Protein AF-A0A2T0FLB8-F1 (afdb_monomer)

Solvent-accessible surface area (backbone atoms only — not comparable to full-atom values): 8793 Å² total; per-residue (Å²): 137,82,84,73,80,81,81,70,71,82,78,85,77,62,75,55,59,56,54,47,52,44,50,52,39,53,54,49,51,54,51,51,51,52,52,46,51,50,52,61,72,70,52,78,85,43,73,70,51,50,52,52,49,55,49,52,52,52,50,51,56,51,51,54,51,50,40,54,60,47,51,63,72,43,75,88,64,85,75,62,66,70,47,51,54,29,50,76,71,72,42,69,47,67,53,56,58,50,53,51,51,53,49,50,52,52,50,52,53,50,52,51,50,50,52,52,52,51,52,53,50,49,53,53,51,50,51,53,48,38,74,75,33,76,91,48,41,68,64,51,51,54,54,55,54,60,69,72,78,114

Organism: NCBI:txid45607

InterPro domains:
  IPR019145 Mediator complex, subunit Med10 [PF09748] (26-141)

pLDDT: mean 85.67, std 15.68, range [33.78, 97.94]

Mean predicted aligned error: 10.55 Å

Foldseek 3Di:
DDPPDPPCPDDPDDVVVLVVVLVVLVVVLVVLVVVLVVLVVPQPPDPVSVVVNVVSVVVSVVSVVVSVVSVVVCPVPDDDVVLVVCVVVVHDSVVVVVVVVVVVVVVVVVVVVVVVVVLVVLVVVLVVCCVVPVPCNVVSVVVNVVVVVD

Sequence (150 aa):
MSAGLHTGLPTPTEGNSALENIRMDMENLTQSLIELGVVVHDYVGEEGTQVALEHKTKDLVSELRSAAQHADSLEDTAVPTAVIEYLEDGRNPDIYSREFIETLVMQNQFIRGKMLAMAQFKDIFVSHLADQFDWMKEDLQNAADMTAAS

Secondary structure (DSSP, 8-state):
--------PPP--SHHHHHHHHHHHHH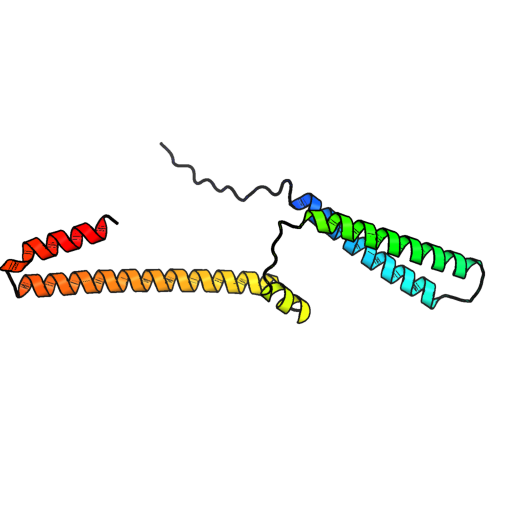HHHHHHHHHHHHHHT--S-HHHHHHHHHHHHHHHHHHHHHHHHHGGGTT----HHHHHHHHTT--THHHHHHHHHHHHHHHHHHHHHHHHHHHHHHHHHHHHHHH-GGGHHHHHHHHHHHH--

Radius of gyration: 31.45 Å; Cα contacts (8 Å, |Δi|>4): 47; chains: 1; bounding box: 64×32×90 Å

Nearest PDB structures (foldseek):
  8vaa-assembly1_Q  TM=8.628E-01  e=3.630E+00  Legionella pneumophila

Structure (mmCIF, N/CA/C/O backbone):
data_AF-A0A2T0FLB8-F1
#
_entry.id   AF-A0A2T0FLB8-F1
#
loop_
_atom_site.group_PDB
_atom_site.id
_atom_site.type_symbol
_atom_site.label_atom_id
_atom_site.label_alt_id
_atom_site.label_comp_id
_atom_site.label_asym_id
_atom_site.label_entity_id
_atom_site.label_seq_id
_atom_site.pdbx_PDB_ins_code
_atom_site.Cartn_x
_atom_site.Cartn_y
_atom_site.Cartn_z
_atom_site.occupancy
_atom_site.B_iso_or_equiv
_atom_site.auth_seq_id
_atom_site.auth_comp_id
_atom_site.auth_asym_id
_atom_site.auth_atom_id
_atom_site.pdbx_PDB_model_num
ATOM 1 N N . MET A 1 1 ? 39.053 18.884 -6.256 1.00 38.25 1 MET A N 1
ATOM 2 C CA . MET A 1 1 ? 37.600 19.113 -6.130 1.00 38.25 1 MET A CA 1
ATOM 3 C C . MET A 1 1 ? 36.942 17.752 -6.046 1.00 38.25 1 MET A C 1
ATOM 5 O O . MET A 1 1 ? 36.780 17.086 -7.057 1.00 38.25 1 MET A O 1
ATOM 9 N N . SER A 1 2 ? 36.728 17.286 -4.821 1.00 33.78 2 SER A N 1
ATOM 10 C CA . SER A 1 2 ? 36.249 15.940 -4.517 1.00 33.78 2 SER A CA 1
ATOM 11 C C . SER A 1 2 ? 34.725 15.981 -4.502 1.00 33.78 2 SER A C 1
ATOM 13 O O . SER A 1 2 ? 34.145 16.579 -3.598 1.00 33.78 2 SER A O 1
ATOM 15 N N . ALA A 1 3 ? 34.080 15.413 -5.520 1.00 38.25 3 ALA A N 1
ATOM 16 C CA . ALA A 1 3 ? 32.633 15.245 -5.539 1.00 38.25 3 ALA A CA 1
ATOM 17 C C . ALA A 1 3 ? 32.261 14.182 -4.494 1.00 38.25 3 ALA A C 1
ATOM 19 O O . ALA A 1 3 ? 32.375 12.982 -4.738 1.00 38.25 3 ALA A O 1
ATOM 20 N N . GLY A 1 4 ? 31.905 14.637 -3.293 1.00 35.53 4 GLY A N 1
ATOM 21 C CA . GLY A 1 4 ? 31.334 13.788 -2.258 1.00 35.53 4 GLY A CA 1
ATOM 22 C C . GLY A 1 4 ? 29.997 13.241 -2.744 1.00 35.53 4 GLY A C 1
ATOM 23 O O . GLY A 1 4 ? 29.085 14.007 -3.046 1.00 35.53 4 GLY A O 1
ATOM 24 N N . LEU A 1 5 ? 29.902 11.917 -2.839 1.00 39.66 5 LEU A N 1
ATOM 25 C CA . LEU A 1 5 ? 28.652 11.202 -3.047 1.00 39.66 5 LEU A CA 1
ATOM 26 C C . LEU A 1 5 ? 27.703 11.592 -1.905 1.00 39.66 5 LEU A C 1
ATOM 28 O O . LEU A 1 5 ? 27.934 11.230 -0.749 1.00 39.66 5 LEU A O 1
ATOM 32 N N . HIS A 1 6 ? 26.663 12.362 -2.221 1.00 43.94 6 HIS A N 1
ATOM 33 C CA . HIS A 1 6 ? 25.570 12.652 -1.303 1.00 43.94 6 HIS A CA 1
ATOM 34 C C . HIS A 1 6 ? 24.795 11.350 -1.073 1.00 43.94 6 HIS A C 1
ATOM 36 O O . HIS A 1 6 ? 23.821 11.046 -1.752 1.00 43.94 6 HIS A O 1
ATOM 42 N N . THR A 1 7 ? 25.274 10.549 -0.124 1.00 46.53 7 THR A N 1
ATOM 43 C CA . THR A 1 7 ? 24.537 9.441 0.491 1.00 46.53 7 THR A CA 1
ATOM 44 C C . THR A 1 7 ? 23.530 10.027 1.478 1.00 46.53 7 THR A C 1
ATOM 46 O O . THR A 1 7 ? 23.570 9.781 2.677 1.00 46.53 7 THR A O 1
ATOM 49 N N . GLY A 1 8 ? 22.637 10.873 0.970 1.00 40.34 8 GLY A N 1
ATOM 50 C CA . GLY A 1 8 ? 21.470 11.321 1.709 1.00 40.34 8 GLY A CA 1
ATOM 51 C C . GLY A 1 8 ? 20.422 10.221 1.659 1.00 40.34 8 GLY A C 1
ATOM 52 O O . GLY A 1 8 ? 19.509 10.286 0.843 1.00 40.34 8 GLY A O 1
ATOM 53 N N . LEU A 1 9 ? 20.552 9.196 2.506 1.00 47.59 9 LEU A N 1
ATOM 54 C CA . LEU A 1 9 ? 19.345 8.506 2.961 1.00 47.59 9 LEU A CA 1
ATOM 55 C C . LEU A 1 9 ? 18.455 9.592 3.588 1.00 47.59 9 LEU A C 1
ATOM 57 O O . LEU A 1 9 ? 18.960 10.335 4.437 1.00 47.59 9 LEU A O 1
ATOM 61 N N . PRO A 1 10 ? 17.193 9.753 3.154 1.00 48.69 10 PRO A N 1
ATOM 62 C CA . PRO A 1 10 ? 16.311 10.750 3.738 1.00 48.69 10 PRO A CA 1
ATOM 63 C C . PRO A 1 10 ? 16.212 10.485 5.241 1.00 48.69 10 PRO A C 1
ATOM 65 O O . PRO A 1 10 ? 15.885 9.379 5.672 1.00 48.69 10 PRO A O 1
ATOM 68 N N . THR A 1 11 ? 16.556 11.485 6.048 1.00 51.22 11 THR A N 1
ATOM 69 C CA . THR A 1 11 ? 16.376 11.419 7.497 1.00 51.22 11 THR A CA 1
ATOM 70 C C . THR A 1 11 ? 14.875 11.379 7.799 1.00 51.22 11 THR A C 1
ATOM 72 O O . THR A 1 11 ? 14.152 12.264 7.335 1.00 51.22 11 THR A O 1
ATOM 75 N N . PRO A 1 12 ? 14.376 10.385 8.556 1.00 50.34 12 PRO A N 1
ATOM 76 C CA . PRO A 1 12 ? 12.965 10.311 8.915 1.00 50.34 12 PRO A CA 1
ATOM 77 C C . PRO A 1 12 ? 12.703 11.350 10.003 1.00 50.34 12 PRO A C 1
ATOM 79 O O . PRO A 1 12 ? 13.150 11.158 11.133 1.00 50.34 12 PRO A O 1
ATOM 82 N N . THR A 1 13 ? 12.089 12.501 9.699 1.00 59.22 13 THR A N 1
ATOM 83 C CA . THR A 1 13 ? 11.954 13.531 10.756 1.00 59.22 13 THR A CA 1
ATOM 84 C C . THR A 1 13 ? 10.639 14.313 10.823 1.00 59.22 13 THR A C 1
ATOM 86 O O . THR A 1 13 ? 10.451 15.004 11.808 1.00 59.22 13 THR A O 1
ATOM 89 N N . GLU A 1 14 ? 9.643 14.109 9.954 1.00 51.00 14 GLU A N 1
ATOM 90 C CA . GLU A 1 14 ? 8.274 14.616 10.242 1.00 51.00 14 GLU A CA 1
ATOM 91 C C . GLU A 1 14 ? 7.170 13.621 9.870 1.00 51.00 14 GLU A C 1
ATOM 93 O O . GLU A 1 14 ? 6.320 13.330 10.703 1.00 51.00 14 GLU A O 1
ATOM 98 N N . GLY A 1 15 ? 7.244 12.966 8.704 1.00 55.44 15 GLY A N 1
ATOM 99 C CA . GLY A 1 15 ? 6.271 11.922 8.330 1.00 55.44 15 GLY A CA 1
ATOM 100 C C . GLY A 1 15 ? 6.233 10.712 9.278 1.00 55.44 15 GLY A C 1
ATOM 101 O O . GLY A 1 15 ? 5.264 9.962 9.296 1.00 55.44 15 GLY A O 1
ATOM 102 N N . ASN A 1 16 ? 7.265 10.536 10.108 1.00 68.00 16 ASN A N 1
ATOM 103 C CA . ASN A 1 16 ? 7.356 9.412 11.035 1.00 68.00 16 ASN A CA 1
ATOM 104 C C . ASN A 1 16 ? 6.473 9.591 12.285 1.00 68.00 16 ASN A C 1
ATOM 106 O O . ASN A 1 16 ? 6.079 8.596 12.876 1.00 68.00 16 ASN A O 1
ATOM 110 N N . SER A 1 17 ? 6.150 10.824 12.700 1.00 82.81 17 SER A N 1
ATOM 111 C CA . SER A 1 17 ? 5.345 11.047 13.915 1.00 82.81 17 SER A CA 1
ATOM 112 C C . SER A 1 17 ? 3.854 10.801 13.682 1.00 82.81 17 SER A C 1
ATOM 114 O O . SER A 1 17 ? 3.205 10.191 14.525 1.00 82.81 17 SER A O 1
ATOM 116 N N . ALA A 1 18 ? 3.319 11.208 12.527 1.00 87.19 18 ALA A N 1
ATOM 117 C CA . ALA A 1 18 ? 1.944 10.906 12.122 1.00 87.19 18 ALA A CA 1
ATOM 118 C C . ALA A 1 18 ? 1.715 9.391 11.986 1.00 87.19 18 ALA A C 1
ATOM 120 O O . ALA A 1 18 ? 0.749 8.853 12.528 1.00 87.19 18 ALA A O 1
ATOM 121 N N . LEU A 1 19 ? 2.653 8.694 11.331 1.00 88.81 19 LEU A N 1
ATOM 122 C CA . LEU A 1 19 ? 2.637 7.234 11.216 1.00 88.81 19 LEU A CA 1
ATOM 123 C C . LEU A 1 19 ? 2.724 6.546 12.584 1.00 88.81 19 LEU A C 1
ATOM 125 O O . LEU A 1 19 ? 2.006 5.577 12.821 1.00 88.81 19 LEU A O 1
ATOM 129 N N . GLU A 1 20 ? 3.560 7.053 13.493 1.00 89.25 20 GLU A N 1
ATOM 130 C CA . GLU A 1 20 ? 3.688 6.496 14.843 1.00 89.25 20 GLU A CA 1
ATOM 131 C C . GLU A 1 20 ? 2.422 6.709 15.685 1.00 89.25 20 GLU A C 1
ATOM 133 O O . GLU A 1 20 ? 1.996 5.792 16.383 1.00 89.25 20 GLU A O 1
ATOM 138 N N . ASN A 1 21 ? 1.769 7.870 15.579 1.00 90.81 21 ASN A N 1
ATOM 139 C CA . ASN A 1 21 ? 0.502 8.121 16.271 1.00 90.81 21 ASN A CA 1
ATOM 140 C C . ASN A 1 21 ? -0.580 7.130 15.825 1.00 90.81 21 ASN A C 1
ATOM 142 O O . ASN A 1 21 ? -1.230 6.512 16.663 1.00 90.81 21 ASN A O 1
ATOM 146 N N . ILE A 1 22 ? -0.724 6.918 14.514 1.00 92.00 22 ILE A N 1
ATOM 147 C CA . ILE A 1 22 ? -1.698 5.959 13.972 1.00 92.00 22 ILE A CA 1
ATOM 148 C C . ILE A 1 22 ? -1.343 4.529 14.360 1.00 92.00 22 ILE A C 1
ATOM 150 O O . ILE A 1 22 ? -2.230 3.743 14.685 1.00 92.00 22 ILE A O 1
ATOM 154 N N . ARG A 1 23 ? -0.056 4.174 14.355 1.00 91.62 23 ARG A N 1
ATOM 155 C CA . ARG A 1 23 ? 0.393 2.871 14.848 1.00 91.62 23 ARG A CA 1
ATOM 156 C C . ARG A 1 23 ? -0.050 2.658 16.293 1.00 91.62 23 ARG A C 1
ATOM 158 O O . ARG A 1 23 ? -0.656 1.632 16.591 1.00 91.62 23 ARG A O 1
ATOM 165 N N . MET A 1 24 ? 0.219 3.632 17.159 1.00 93.25 24 MET A N 1
ATOM 166 C CA . MET A 1 24 ? -0.146 3.571 18.569 1.00 93.25 24 MET A CA 1
ATOM 167 C C . MET A 1 24 ? -1.668 3.487 18.747 1.00 93.25 24 MET A C 1
ATOM 169 O O . MET A 1 24 ? -2.144 2.694 19.556 1.00 93.25 24 MET A O 1
ATOM 173 N N . ASP A 1 25 ? -2.443 4.225 17.949 1.00 94.69 25 ASP A N 1
ATOM 174 C CA . ASP A 1 25 ? -3.905 4.123 17.943 1.00 94.69 25 ASP A CA 1
ATOM 175 C C . ASP A 1 25 ? -4.387 2.720 17.547 1.00 94.69 25 ASP A C 1
ATOM 177 O O . ASP A 1 25 ? -5.273 2.176 18.200 1.00 94.69 25 ASP A O 1
ATOM 181 N N . MET A 1 26 ? -3.801 2.100 16.517 1.00 94.56 26 MET A N 1
ATOM 182 C CA . MET A 1 26 ? -4.163 0.742 16.084 1.00 94.56 26 MET A CA 1
ATOM 183 C C . MET A 1 26 ? -3.811 -0.318 17.135 1.00 94.56 26 MET A C 1
ATOM 185 O O . MET A 1 26 ? -4.587 -1.254 17.356 1.00 94.56 26 MET A O 1
ATOM 189 N N . GLU A 1 27 ? -2.667 -0.174 17.807 1.00 95.31 27 GLU A N 1
ATOM 190 C CA . GLU A 1 27 ? -2.261 -1.046 18.915 1.00 95.31 27 GLU A CA 1
ATOM 191 C C . GLU A 1 27 ? -3.229 -0.909 20.104 1.00 95.31 27 GLU A C 1
ATOM 193 O O . GLU A 1 27 ? -3.726 -1.918 20.616 1.00 95.31 27 GLU A O 1
ATOM 198 N N . ASN A 1 28 ? -3.585 0.326 20.474 1.00 94.69 28 ASN A N 1
ATOM 199 C CA . ASN A 1 28 ? -4.552 0.612 21.536 1.00 94.69 28 ASN A CA 1
ATOM 200 C C . ASN A 1 28 ? -5.951 0.083 21.199 1.00 94.69 28 ASN A C 1
ATOM 202 O O . ASN A 1 28 ? -6.563 -0.588 22.026 1.00 94.69 28 ASN A O 1
ATOM 206 N N . LEU A 1 29 ? -6.435 0.304 19.973 1.00 96.50 29 LEU A N 1
ATOM 207 C CA . LEU A 1 29 ? -7.726 -0.207 19.507 1.00 96.50 29 LEU A CA 1
ATOM 208 C C . LEU A 1 29 ? -7.776 -1.735 19.543 1.00 96.50 29 LEU A C 1
ATOM 210 O O . LEU A 1 29 ? -8.771 -2.314 19.979 1.00 96.50 29 LEU A O 1
ATOM 214 N N . THR A 1 30 ? -6.697 -2.399 19.122 1.00 96.12 30 THR A N 1
ATOM 215 C CA . THR A 1 30 ? -6.590 -3.863 19.187 1.00 96.12 30 THR A CA 1
ATOM 216 C C . THR A 1 30 ? -6.703 -4.346 20.632 1.00 96.12 30 THR A C 1
ATOM 218 O O . THR A 1 30 ? -7.491 -5.248 20.924 1.00 96.12 30 THR A O 1
ATOM 221 N N . GLN A 1 31 ? -5.971 -3.713 21.551 1.00 95.62 31 GLN A N 1
ATOM 222 C CA . GLN A 1 31 ? -6.030 -4.027 22.976 1.00 95.62 31 GLN A CA 1
ATOM 223 C C . GLN A 1 31 ? -7.431 -3.772 23.559 1.00 95.62 31 GLN A C 1
ATOM 225 O O . GLN A 1 31 ? -7.980 -4.629 24.254 1.00 95.62 31 GLN A O 1
ATOM 230 N N . SER A 1 32 ? -8.056 -2.643 23.222 1.00 95.19 32 SER A N 1
ATOM 231 C CA . SER A 1 32 ? -9.406 -2.297 23.666 1.00 95.19 32 SER A CA 1
ATOM 232 C C . SER A 1 32 ? -10.472 -3.265 23.156 1.00 95.19 32 SER A C 1
ATOM 234 O O . SER A 1 32 ? -11.391 -3.592 23.910 1.00 95.19 32 SER A O 1
ATOM 236 N N . LEU A 1 33 ? -10.341 -3.776 21.929 1.00 95.81 33 LEU A N 1
ATOM 237 C CA . LEU A 1 33 ? -11.222 -4.814 21.387 1.00 95.81 33 LEU A CA 1
ATOM 238 C C . LEU A 1 33 ? -11.059 -6.152 22.116 1.00 95.81 33 LEU A C 1
ATOM 240 O O . LEU A 1 33 ? -12.059 -6.808 22.409 1.00 95.81 33 LEU A O 1
ATOM 244 N N . ILE A 1 34 ? -9.824 -6.544 22.445 1.00 95.75 34 ILE A N 1
ATOM 245 C CA . ILE A 1 34 ? -9.553 -7.758 23.228 1.00 95.75 34 ILE A CA 1
ATOM 246 C C . ILE A 1 34 ? -10.183 -7.640 24.620 1.00 95.75 34 ILE A C 1
ATOM 248 O O . ILE A 1 34 ? -10.914 -8.532 25.048 1.00 95.75 34 ILE A O 1
ATOM 252 N N . GLU A 1 35 ? -9.950 -6.523 25.309 1.00 93.19 35 GLU A N 1
ATOM 253 C CA . GLU A 1 35 ? -10.512 -6.264 26.638 1.00 93.19 35 GLU A CA 1
ATOM 254 C C . GLU A 1 35 ? -12.042 -6.215 26.623 1.00 93.19 35 GLU A C 1
ATOM 256 O O . GLU A 1 35 ? -12.683 -6.803 27.494 1.00 93.19 35 GLU A O 1
ATOM 261 N N . LEU A 1 36 ? -12.643 -5.575 25.615 1.00 94.44 36 LEU A N 1
ATOM 262 C CA . LEU A 1 36 ? -14.093 -5.583 25.434 1.00 94.44 36 LEU A CA 1
ATOM 263 C C . LEU A 1 36 ? -14.621 -7.009 25.232 1.00 94.44 36 LEU A C 1
ATOM 265 O O . LEU A 1 36 ? -15.640 -7.368 25.818 1.00 94.44 36 LEU A O 1
ATOM 269 N N . GLY A 1 37 ? -13.917 -7.835 24.453 1.00 93.31 37 GLY A N 1
ATOM 270 C CA . GLY A 1 37 ? -14.250 -9.247 24.272 1.00 93.31 37 GLY A CA 1
ATOM 271 C C . GLY A 1 37 ? -14.282 -10.021 25.593 1.00 93.31 37 GLY A C 1
ATOM 272 O O . GLY A 1 37 ? -15.210 -10.797 25.818 1.00 93.31 37 GLY A O 1
ATOM 273 N N . VAL A 1 38 ? -13.328 -9.761 26.492 1.00 93.00 38 VAL A N 1
ATOM 274 C CA . VAL A 1 38 ? -13.300 -10.356 27.841 1.00 93.00 38 VAL A CA 1
ATOM 275 C C . VAL A 1 38 ? -14.481 -9.872 28.686 1.00 93.00 38 VAL A C 1
ATOM 277 O O . VAL A 1 38 ? -15.187 -10.690 29.267 1.00 93.00 38 VAL A O 1
ATOM 280 N N . VAL A 1 39 ? -14.755 -8.562 28.710 1.00 91.94 39 VAL A N 1
ATOM 281 C CA . VAL A 1 39 ? -15.882 -7.989 29.476 1.00 91.94 39 VAL A CA 1
ATOM 282 C C . VAL A 1 39 ? -17.228 -8.547 29.006 1.00 91.94 39 VAL A C 1
ATOM 284 O O . VAL A 1 39 ? -18.100 -8.823 29.825 1.00 91.94 39 VAL A O 1
ATOM 287 N N . VAL A 1 40 ? -17.401 -8.731 27.695 1.00 93.69 40 VAL A N 1
ATOM 288 C CA . VAL A 1 40 ? -18.612 -9.333 27.119 1.00 93.69 40 VAL A CA 1
ATOM 289 C C . VAL A 1 40 ? -18.713 -10.819 27.463 1.00 93.69 40 VAL A C 1
ATOM 291 O O . VAL A 1 40 ? -19.804 -11.292 27.772 1.00 93.69 40 VAL A O 1
ATOM 294 N N . HIS A 1 41 ? -17.601 -11.556 27.425 1.00 92.75 41 HIS A N 1
ATOM 295 C CA . HIS A 1 41 ? -17.570 -12.974 27.788 1.00 92.75 41 HIS A CA 1
ATOM 296 C C . HIS A 1 41 ? -17.946 -13.204 29.261 1.00 92.75 41 HIS A C 1
ATOM 298 O O . HIS A 1 41 ? -18.725 -14.108 29.560 1.00 92.75 41 HIS A O 1
ATOM 304 N N . ASP A 1 42 ? -17.444 -12.361 30.166 1.00 90.44 42 ASP A N 1
ATOM 305 C CA . ASP A 1 42 ? -17.667 -12.466 31.615 1.00 90.44 42 ASP A CA 1
ATOM 306 C C . ASP A 1 42 ? -18.917 -11.699 32.089 1.00 90.44 42 ASP A C 1
ATOM 308 O O . ASP A 1 42 ? -19.134 -11.502 33.288 1.00 90.44 42 ASP A O 1
ATOM 312 N N . TYR A 1 43 ? -19.758 -11.244 31.158 1.00 90.50 43 TYR A N 1
ATOM 313 C CA . TYR A 1 43 ? -20.952 -10.479 31.481 1.00 90.50 43 TYR A CA 1
ATOM 314 C C . TYR A 1 43 ? -21.994 -11.348 32.200 1.00 90.50 43 TYR A C 1
ATOM 316 O O . TYR A 1 43 ? -22.588 -12.259 31.623 1.00 90.50 43 TYR A O 1
ATOM 324 N N . VAL A 1 44 ? -22.260 -11.021 33.467 1.00 88.19 44 VAL A N 1
ATOM 325 C CA . VAL A 1 44 ? -23.200 -11.755 34.337 1.00 88.19 44 VAL A CA 1
ATOM 326 C C . VAL A 1 44 ? -24.516 -11.009 34.588 1.00 88.19 44 VAL A C 1
ATOM 328 O O . VAL A 1 44 ? -25.374 -11.504 35.314 1.00 88.19 44 VAL A O 1
ATOM 331 N N . GLY A 1 45 ? -24.714 -9.833 33.982 1.00 83.81 45 GLY A N 1
ATOM 332 C CA . GLY A 1 45 ? -25.943 -9.044 34.142 1.00 83.81 45 GLY A CA 1
ATOM 333 C C . GLY A 1 45 ? -26.035 -8.254 35.452 1.00 83.81 45 GLY A C 1
ATOM 334 O O . GLY A 1 45 ? -27.094 -7.717 35.768 1.00 83.81 45 GLY A O 1
ATOM 335 N N . GLU A 1 46 ? -24.944 -8.168 36.215 1.00 89.75 46 GLU A N 1
ATOM 336 C CA . GLU A 1 46 ? -24.856 -7.325 37.409 1.00 89.75 46 GLU A CA 1
ATOM 337 C C . GLU A 1 46 ? -24.533 -5.871 37.037 1.00 89.75 46 GLU A C 1
ATOM 339 O O . GLU A 1 46 ? -23.824 -5.611 36.059 1.00 89.75 46 GLU A O 1
ATOM 344 N N . GLU A 1 47 ? -24.992 -4.921 37.858 1.00 85.56 47 GLU A N 1
ATOM 345 C CA . GLU A 1 47 ? -24.836 -3.475 37.629 1.00 85.56 47 GLU A CA 1
ATOM 346 C C . GLU A 1 47 ? -23.365 -3.077 37.397 1.00 85.56 47 GLU A C 1
ATOM 348 O O . GLU A 1 47 ? -23.064 -2.300 36.494 1.00 85.56 47 GLU A O 1
ATOM 353 N N . GLY A 1 48 ? -22.425 -3.699 38.119 1.00 84.50 48 GLY A N 1
ATOM 354 C CA . GLY A 1 48 ? -20.988 -3.487 37.913 1.00 84.50 48 GLY A CA 1
ATOM 355 C C . GLY A 1 48 ? -20.495 -3.914 36.523 1.00 84.50 48 GLY A C 1
ATOM 356 O O . GLY A 1 48 ?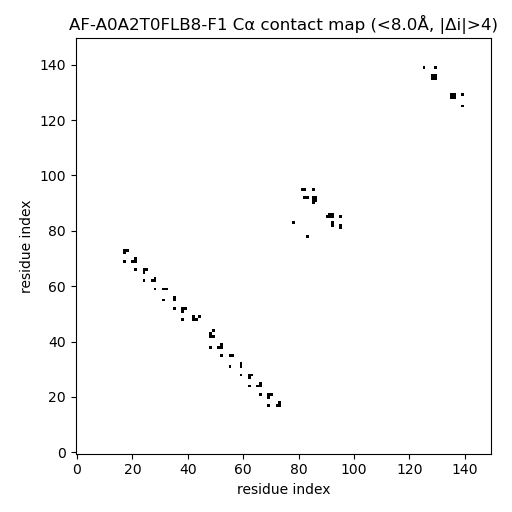 -19.770 -3.165 35.869 1.00 84.50 48 GLY A O 1
ATOM 357 N N . THR A 1 49 ? -20.924 -5.084 36.036 1.00 87.69 49 THR A N 1
ATOM 358 C CA . THR A 1 49 ? -20.549 -5.579 34.695 1.00 87.69 49 THR A CA 1
ATOM 359 C C . THR A 1 49 ? -21.200 -4.782 33.569 1.00 87.69 49 THR A C 1
ATOM 361 O O . THR A 1 49 ? -20.587 -4.582 32.522 1.00 87.69 49 THR A O 1
ATOM 364 N N . GLN A 1 50 ? -22.408 -4.260 33.795 1.00 89.00 50 GLN A N 1
ATOM 365 C CA . GLN A 1 50 ? -23.074 -3.374 32.847 1.00 89.00 50 GLN A CA 1
ATOM 366 C C . GLN A 1 50 ? -22.347 -2.032 32.720 1.00 89.00 50 GLN A C 1
ATOM 368 O O . GLN A 1 50 ? -22.060 -1.597 31.606 1.00 89.00 50 GLN A O 1
ATOM 373 N N . VAL A 1 51 ? -21.996 -1.397 33.841 1.00 92.00 51 VAL A N 1
ATOM 374 C CA . VAL A 1 51 ? -21.268 -0.118 33.828 1.00 92.00 51 VAL A CA 1
ATOM 375 C C . VAL A 1 51 ? -19.896 -0.273 33.166 1.00 92.00 51 VAL A C 1
ATOM 377 O O . VAL A 1 51 ? -19.509 0.579 32.365 1.00 92.00 51 VAL A O 1
ATOM 380 N N . ALA A 1 52 ? -19.181 -1.369 33.440 1.00 89.44 52 ALA A N 1
ATOM 381 C CA . ALA A 1 52 ? -17.898 -1.661 32.799 1.00 89.44 52 ALA A CA 1
ATOM 382 C C . ALA A 1 52 ? -18.029 -1.795 31.271 1.00 89.44 52 ALA A C 1
ATOM 384 O O . ALA A 1 52 ? -17.241 -1.205 30.530 1.00 89.44 52 ALA A O 1
ATOM 385 N N . LEU A 1 53 ? -19.053 -2.511 30.794 1.00 91.88 53 LEU A N 1
ATOM 386 C CA . LEU A 1 53 ? -19.333 -2.667 29.366 1.00 91.88 53 LEU A CA 1
ATOM 387 C C . LEU A 1 53 ? -19.676 -1.328 28.694 1.00 91.88 53 LEU A C 1
ATOM 389 O O . LEU A 1 53 ? -19.160 -1.017 27.617 1.00 91.88 53 LEU A O 1
ATOM 393 N N . GLU A 1 54 ? -20.526 -0.519 29.330 1.00 92.81 54 GLU A N 1
ATOM 394 C CA . GLU A 1 54 ? -20.899 0.805 28.826 1.00 92.81 54 GLU A CA 1
ATOM 395 C C . GLU A 1 54 ? -19.695 1.746 28.742 1.00 92.81 54 GLU A C 1
ATOM 397 O O . GLU A 1 54 ? -19.546 2.465 27.752 1.00 92.81 54 GLU A O 1
ATOM 402 N N . HIS A 1 55 ? -18.835 1.740 29.764 1.00 92.75 55 HIS A N 1
ATOM 403 C CA . HIS A 1 55 ? -17.612 2.538 29.780 1.00 92.75 55 HIS A CA 1
ATOM 404 C C . HIS A 1 55 ? -16.669 2.100 28.659 1.00 92.75 55 HIS A C 1
ATOM 406 O O . HIS A 1 55 ? -16.302 2.918 27.820 1.00 92.75 55 HIS A O 1
ATOM 412 N N . LYS A 1 56 ? -16.375 0.797 28.561 1.00 92.94 56 LYS A N 1
ATOM 413 C CA . LYS A 1 56 ? -15.452 0.269 27.550 1.00 92.94 56 LYS A CA 1
ATOM 414 C C . LYS A 1 56 ? -15.940 0.517 26.121 1.00 92.94 56 LYS A C 1
ATOM 416 O O . LYS A 1 56 ? -15.147 0.816 25.234 1.00 92.94 56 LYS A O 1
ATOM 421 N N . THR A 1 57 ? -17.252 0.453 25.902 1.00 94.38 57 THR A N 1
ATOM 422 C CA . THR A 1 57 ? -17.855 0.789 24.604 1.00 94.38 57 THR A CA 1
ATOM 423 C C . THR A 1 57 ? -17.674 2.272 24.269 1.00 94.38 57 THR A C 1
ATOM 425 O O . THR A 1 57 ? -17.351 2.608 23.131 1.00 94.38 57 THR A O 1
ATOM 428 N N . LYS A 1 58 ? -17.863 3.175 25.241 1.00 95.19 58 LYS A N 1
ATOM 429 C CA . LYS A 1 58 ? -17.646 4.619 25.043 1.00 95.19 58 LYS A CA 1
ATOM 430 C C . LYS A 1 58 ? -16.178 4.936 24.768 1.00 95.19 58 LYS A C 1
ATOM 432 O O . LYS A 1 58 ? -15.912 5.728 23.864 1.00 95.19 58 LYS A O 1
ATOM 437 N N . ASP A 1 59 ? -15.262 4.297 25.492 1.00 94.31 59 ASP A N 1
ATOM 438 C CA . ASP A 1 59 ? -13.821 4.444 25.280 1.00 94.31 59 ASP A CA 1
ATOM 439 C C . ASP A 1 59 ? -13.446 4.028 23.859 1.00 94.31 59 ASP A C 1
ATOM 441 O O . ASP A 1 59 ? -12.873 4.827 23.125 1.00 94.31 59 ASP A O 1
ATOM 445 N N . LEU A 1 60 ? -13.892 2.847 23.413 1.00 95.56 60 LEU A N 1
ATOM 446 C CA . LEU A 1 60 ? -13.630 2.354 22.060 1.00 95.56 60 LEU A CA 1
ATOM 447 C C . LEU A 1 60 ? -14.158 3.310 20.978 1.00 95.56 60 LEU A C 1
ATOM 449 O O . LEU A 1 60 ? -13.491 3.564 19.978 1.00 95.56 60 LEU A O 1
ATOM 453 N N . VAL A 1 61 ? -15.354 3.878 21.166 1.00 96.31 61 VAL A N 1
ATOM 454 C CA . VAL A 1 61 ? -15.906 4.876 20.232 1.00 96.31 61 VAL A CA 1
ATOM 455 C C . VAL A 1 61 ? -15.056 6.150 20.210 1.00 96.31 61 VAL A C 1
ATOM 457 O O . VAL A 1 61 ? -14.894 6.757 19.149 1.00 96.31 61 VAL A O 1
ATOM 460 N N . SER A 1 62 ? -14.524 6.572 21.358 1.00 95.75 62 SER A N 1
ATOM 461 C CA . SER A 1 62 ? -13.629 7.728 21.449 1.00 95.75 62 SER A CA 1
ATOM 462 C C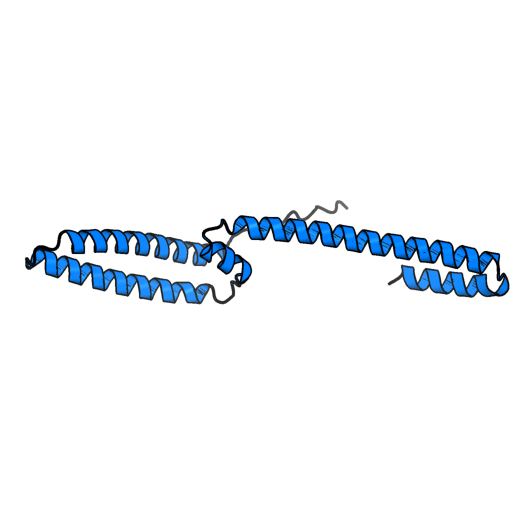 . SER A 1 62 ? -12.281 7.453 20.779 1.00 95.75 62 SER A C 1
ATOM 464 O O . SER A 1 62 ? -11.804 8.291 20.015 1.00 95.75 62 SER A O 1
ATOM 466 N N . GLU A 1 63 ? -11.700 6.275 21.007 1.00 95.31 63 GLU A N 1
ATOM 467 C CA . GLU A 1 63 ? -10.454 5.821 20.379 1.00 95.31 63 GLU A CA 1
ATOM 468 C C . GLU A 1 63 ? -10.595 5.751 18.854 1.00 95.31 63 GLU A C 1
ATOM 470 O O . GLU A 1 63 ? -9.770 6.312 18.138 1.00 95.31 63 GLU A O 1
ATOM 475 N N . LEU A 1 64 ? -11.688 5.171 18.337 1.00 95.75 64 LEU A N 1
ATOM 476 C CA . LEU A 1 64 ? -11.957 5.111 16.893 1.00 95.75 64 LEU A CA 1
ATOM 477 C C . LEU A 1 64 ? -12.070 6.505 16.264 1.00 95.75 64 LEU A C 1
ATOM 479 O O . LEU A 1 64 ? -11.589 6.730 15.154 1.00 95.75 64 LEU A O 1
ATOM 483 N N . ARG A 1 65 ? -12.698 7.457 16.966 1.00 95.12 65 ARG A N 1
ATOM 484 C CA . ARG A 1 65 ? -12.783 8.853 16.506 1.00 95.12 65 ARG A CA 1
ATOM 485 C C . ARG A 1 65 ? -11.414 9.526 16.480 1.00 95.12 65 ARG A C 1
ATOM 487 O O . ARG A 1 65 ? -11.133 10.238 15.522 1.00 95.12 65 ARG A O 1
ATOM 494 N N . SER A 1 66 ? -10.591 9.304 17.503 1.00 92.94 66 SER A N 1
ATOM 495 C CA . SER A 1 66 ? -9.223 9.831 17.562 1.00 92.94 66 SER A CA 1
ATOM 496 C C . SER A 1 66 ? -8.367 9.264 16.428 1.00 92.94 66 SER A C 1
ATOM 498 O O . SER A 1 66 ? -7.743 10.025 15.695 1.00 92.94 66 SER A O 1
ATOM 500 N N . ALA A 1 67 ? -8.425 7.948 16.209 1.00 93.62 67 ALA A N 1
ATOM 501 C CA . ALA A 1 67 ? -7.702 7.277 15.133 1.00 93.62 67 ALA A CA 1
ATOM 502 C C . ALA A 1 67 ? -8.103 7.805 13.747 1.00 93.62 67 ALA A C 1
ATOM 504 O O . ALA A 1 67 ? -7.244 8.047 12.903 1.00 93.62 67 ALA A O 1
ATOM 505 N N . ALA A 1 68 ? -9.401 8.041 13.521 1.00 92.31 68 ALA A N 1
ATOM 506 C CA . ALA A 1 68 ? -9.887 8.639 12.280 1.00 92.31 68 ALA A CA 1
ATOM 507 C C . ALA A 1 68 ? -9.344 10.065 12.068 1.00 92.31 68 ALA A C 1
ATOM 509 O O . ALA A 1 68 ? -8.929 10.394 10.966 1.00 92.31 68 ALA A O 1
ATOM 510 N N . GLN A 1 69 ? -9.282 10.888 13.121 1.00 91.75 69 GLN A N 1
ATOM 511 C CA . GLN A 1 69 ? -8.704 12.238 13.040 1.00 91.75 69 GLN A CA 1
ATOM 512 C C . GLN A 1 69 ? -7.199 12.214 12.765 1.00 91.75 69 GLN A C 1
ATOM 514 O O . GLN A 1 69 ? -6.692 13.051 12.024 1.00 91.75 69 GLN A O 1
ATOM 519 N N . HIS A 1 70 ? -6.466 11.267 13.355 1.00 89.94 70 HIS A N 1
ATOM 520 C CA . HIS A 1 70 ? -5.049 11.107 13.052 1.00 89.94 70 HIS A CA 1
ATOM 521 C C . HIS A 1 70 ? -4.833 10.586 11.627 1.00 89.94 70 HIS A C 1
ATOM 523 O O . HIS A 1 70 ? -3.882 11.022 10.984 1.00 89.94 70 HIS A O 1
ATOM 529 N N . ALA A 1 71 ? -5.721 9.740 11.092 1.00 88.19 71 ALA A N 1
ATOM 530 C CA . ALA A 1 71 ? -5.643 9.253 9.712 1.00 88.19 71 ALA A CA 1
ATOM 531 C C . ALA A 1 71 ? -5.682 10.383 8.667 1.00 88.19 71 ALA A C 1
ATOM 533 O O . ALA A 1 71 ? -4.961 10.297 7.673 1.00 88.19 71 ALA A O 1
ATOM 534 N N . ASP A 1 72 ? -6.418 11.470 8.925 1.00 88.62 72 ASP A N 1
ATOM 535 C CA . ASP A 1 72 ? -6.449 12.657 8.052 1.00 88.62 72 ASP A CA 1
ATOM 536 C C . ASP A 1 72 ? -5.054 13.306 7.895 1.00 88.62 72 ASP A C 1
ATOM 538 O O . ASP A 1 72 ? -4.762 13.953 6.893 1.00 88.62 72 ASP A O 1
ATOM 542 N N . SER A 1 73 ? -4.134 13.099 8.846 1.00 86.69 73 SER A N 1
ATOM 543 C CA . SER A 1 73 ? -2.752 13.594 8.729 1.00 86.69 73 SER A CA 1
ATOM 544 C C . SER A 1 73 ? -1.887 12.824 7.718 1.00 86.69 73 SER A C 1
ATOM 546 O O . SER A 1 73 ? -0.770 13.250 7.425 1.00 86.69 73 SER A O 1
ATOM 548 N N . LEU A 1 74 ? -2.390 11.710 7.169 1.00 85.19 74 LEU A N 1
ATOM 549 C CA . LEU A 1 74 ? -1.715 10.896 6.154 1.00 85.19 74 LEU A CA 1
ATOM 550 C C . LEU A 1 74 ? -2.272 11.085 4.735 1.00 85.19 74 LEU A C 1
ATOM 552 O O . LEU A 1 74 ? -1.948 10.274 3.869 1.00 85.19 74 LEU A O 1
ATOM 556 N N . GLU A 1 75 ? -3.065 12.126 4.458 1.00 83.19 75 GLU A N 1
ATOM 557 C CA . GLU A 1 75 ? -3.651 12.359 3.121 1.00 83.19 75 GLU A CA 1
ATOM 558 C C . GLU A 1 75 ? -2.618 12.323 1.974 1.00 83.19 75 GLU A C 1
ATOM 560 O O . GLU A 1 75 ? -2.908 11.804 0.895 1.00 83.19 75 GLU A O 1
ATOM 565 N N . ASP A 1 76 ? -1.389 12.788 2.217 1.00 83.06 76 ASP A N 1
ATOM 566 C CA . ASP A 1 76 ? -0.303 12.791 1.225 1.00 83.06 76 ASP A CA 1
ATOM 567 C C . ASP A 1 76 ? 0.427 11.435 1.085 1.00 83.06 76 ASP A C 1
ATOM 569 O O . ASP A 1 76 ? 1.313 11.274 0.240 1.00 83.06 76 ASP A O 1
ATOM 573 N N . THR A 1 77 ? 0.080 10.433 1.899 1.00 85.94 77 THR A N 1
ATOM 574 C CA . THR A 1 77 ? 0.713 9.106 1.882 1.00 85.94 77 THR A CA 1
ATOM 575 C C . THR A 1 77 ? -0.065 8.150 0.982 1.00 85.94 77 THR A C 1
ATOM 577 O O . THR A 1 77 ? -1.031 7.510 1.392 1.00 85.94 77 THR A O 1
ATOM 580 N N . ALA A 1 78 ? 0.386 8.003 -0.263 1.00 87.38 78 ALA A N 1
ATOM 581 C CA . ALA A 1 78 ? -0.201 7.050 -1.200 1.00 87.38 78 ALA A CA 1
ATOM 582 C C . ALA A 1 78 ? 0.321 5.621 -0.972 1.00 87.38 78 ALA A C 1
ATOM 584 O O . ALA A 1 78 ? 1.530 5.377 -0.968 1.00 87.38 78 ALA A O 1
ATOM 585 N N . VAL A 1 79 ? -0.598 4.658 -0.875 1.00 89.19 79 VAL A N 1
ATOM 586 C CA . VAL A 1 79 ? -0.285 3.222 -0.836 1.00 89.19 79 VAL A CA 1
ATOM 587 C C . VAL A 1 79 ? -0.710 2.579 -2.161 1.00 89.19 79 VAL A C 1
ATOM 589 O O . VAL A 1 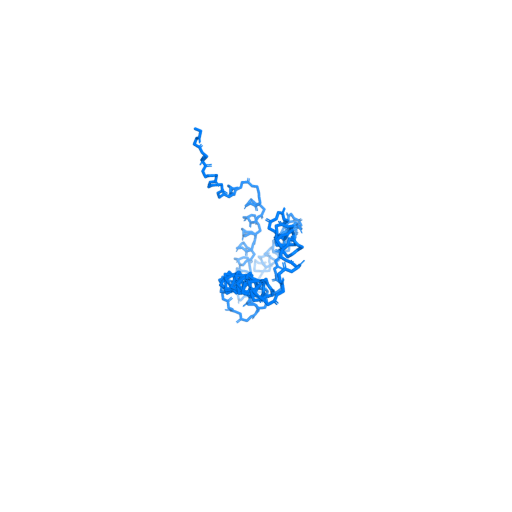79 ? -1.859 2.747 -2.574 1.00 89.19 79 VAL A O 1
ATOM 592 N N . PRO A 1 80 ? 0.176 1.842 -2.859 1.00 92.31 80 PRO A N 1
ATOM 593 C CA . PRO A 1 80 ? -0.201 1.136 -4.080 1.00 92.31 80 PRO A CA 1
ATOM 594 C C . PRO A 1 80 ? -1.303 0.099 -3.823 1.00 92.31 80 PRO A C 1
ATOM 596 O O . PRO A 1 80 ? -1.201 -0.685 -2.883 1.00 92.31 80 PRO A O 1
ATOM 599 N N . THR A 1 81 ? -2.307 0.013 -4.701 1.00 92.75 81 THR A N 1
ATOM 600 C CA . THR A 1 81 ? -3.408 -0.966 -4.574 1.00 92.75 81 THR A CA 1
ATOM 601 C C . THR A 1 81 ? -2.910 -2.410 -4.498 1.00 92.75 81 THR A C 1
ATOM 603 O O . THR A 1 81 ? -3.421 -3.190 -3.708 1.00 92.75 81 THR A O 1
ATOM 606 N N . ALA A 1 82 ? -1.842 -2.747 -5.224 1.00 90.75 82 ALA A N 1
ATOM 607 C CA . ALA A 1 82 ? -1.232 -4.076 -5.164 1.00 90.75 82 ALA A CA 1
ATOM 608 C C . ALA A 1 82 ? -0.708 -4.445 -3.760 1.00 90.75 82 ALA A C 1
ATOM 610 O O . ALA A 1 82 ? -0.702 -5.613 -3.390 1.00 90.75 82 ALA A O 1
ATOM 611 N N . VAL A 1 83 ? -0.302 -3.464 -2.944 1.00 94.94 83 VAL A N 1
ATOM 612 C CA . VAL A 1 83 ? 0.083 -3.710 -1.543 1.00 94.94 83 VAL A CA 1
ATOM 613 C C . VAL A 1 83 ? -1.144 -4.069 -0.698 1.00 94.94 83 VAL A C 1
ATOM 615 O O . VAL A 1 83 ? -1.043 -4.919 0.185 1.00 94.94 83 VAL A O 1
ATOM 618 N N . ILE A 1 84 ? -2.303 -3.468 -0.992 1.00 94.06 84 ILE A N 1
ATOM 619 C CA . ILE A 1 84 ? -3.580 -3.784 -0.334 1.00 94.06 84 ILE A CA 1
ATOM 620 C C . ILE A 1 84 ? -3.997 -5.220 -0.668 1.00 94.06 84 ILE A C 1
ATOM 622 O O . ILE A 1 84 ? -4.326 -5.973 0.241 1.00 94.06 84 ILE A O 1
ATOM 626 N N . GLU A 1 85 ? -3.883 -5.638 -1.931 1.00 94.12 85 GLU A N 1
ATOM 627 C CA . GLU A 1 85 ? -4.166 -7.021 -2.352 1.00 94.12 85 GLU A CA 1
ATOM 628 C C . GLU A 1 85 ? -3.286 -8.040 -1.602 1.00 94.12 85 GLU A C 1
ATOM 630 O O . GLU A 1 85 ? -3.772 -9.072 -1.143 1.00 94.12 85 GLU A O 1
ATOM 635 N N . TYR A 1 86 ? -1.996 -7.736 -1.395 1.00 94.12 86 TYR A N 1
ATOM 636 C CA . TYR A 1 86 ? -1.108 -8.602 -0.606 1.00 94.12 86 TYR A CA 1
ATOM 637 C C . TYR A 1 86 ? -1.571 -8.710 0.849 1.00 94.12 86 TYR A C 1
ATOM 639 O O . TYR A 1 86 ? -1.520 -9.801 1.418 1.00 94.12 86 TYR A O 1
ATOM 647 N N . LEU A 1 87 ? -2.027 -7.605 1.446 1.00 94.06 87 LEU A N 1
ATOM 648 C CA . LEU A 1 87 ? -2.547 -7.593 2.811 1.00 94.06 87 LEU A CA 1
ATOM 649 C C . LEU A 1 87 ? -3.849 -8.401 2.934 1.00 94.06 87 LEU A C 1
ATOM 651 O O . LEU A 1 87 ? -3.980 -9.181 3.876 1.00 94.06 87 LEU A O 1
ATOM 655 N N . GLU A 1 88 ? -4.780 -8.252 1.987 1.00 94.19 88 GLU A N 1
ATOM 656 C CA . GLU A 1 88 ? -6.045 -9.004 1.950 1.00 94.19 88 GLU A CA 1
ATOM 657 C C . GLU A 1 88 ? -5.813 -10.518 1.840 1.00 94.19 88 GLU A C 1
ATOM 659 O O . GLU A 1 88 ? -6.483 -11.304 2.511 1.00 94.19 88 GLU A O 1
ATOM 664 N N . ASP A 1 89 ? -4.795 -10.923 1.078 1.00 95.50 89 ASP A N 1
ATOM 665 C CA . ASP A 1 89 ? -4.364 -12.317 0.947 1.00 95.50 89 ASP A CA 1
ATOM 666 C C . ASP A 1 89 ? -3.558 -12.836 2.160 1.00 95.50 89 ASP A C 1
ATOM 668 O O . ASP A 1 89 ? -3.128 -13.995 2.177 1.00 95.50 89 ASP A O 1
ATOM 672 N N . GLY A 1 90 ? -3.295 -11.994 3.167 1.00 93.94 90 GLY A 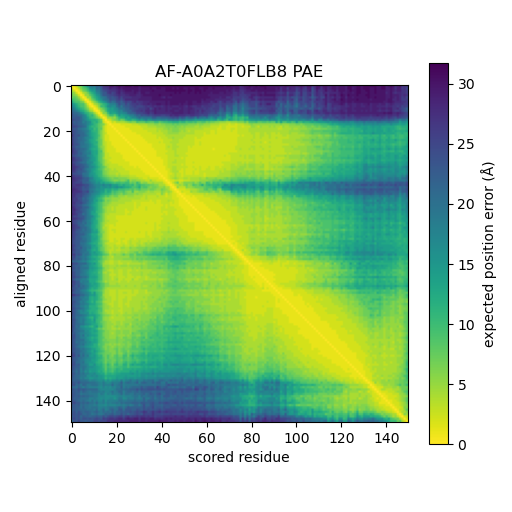N 1
ATOM 673 C CA . GLY A 1 90 ? -2.466 -12.331 4.329 1.00 93.94 90 GLY A CA 1
ATOM 674 C C . GLY A 1 90 ? -0.980 -12.524 3.998 1.00 93.94 90 GLY A C 1
ATOM 675 O O . GLY A 1 90 ? -0.251 -13.186 4.743 1.00 93.94 90 GLY A O 1
ATOM 676 N N . ARG A 1 91 ? -0.511 -11.983 2.868 1.00 95.31 91 ARG A N 1
ATOM 677 C CA . ARG A 1 91 ? 0.895 -12.020 2.445 1.00 95.31 91 ARG A CA 1
ATOM 678 C C . ARG A 1 91 ? 1.668 -10.851 3.042 1.00 95.31 91 ARG A C 1
ATOM 680 O O . ARG A 1 91 ? 1.127 -9.784 3.303 1.00 95.31 91 ARG A O 1
ATOM 687 N N . ASN A 1 92 ? 2.979 -11.032 3.205 1.00 94.12 92 ASN A N 1
ATOM 688 C CA . ASN A 1 92 ? 3.845 -9.935 3.627 1.00 94.12 92 ASN A CA 1
ATOM 689 C C . ASN A 1 92 ? 3.959 -8.883 2.493 1.00 94.12 92 ASN A C 1
ATOM 691 O O . ASN A 1 92 ? 4.482 -9.230 1.426 1.00 94.12 92 ASN A O 1
ATOM 695 N N . PRO A 1 93 ? 3.541 -7.617 2.706 1.00 94.56 93 PRO A N 1
ATOM 696 C CA . PRO A 1 93 ? 3.631 -6.552 1.703 1.00 94.56 93 PRO A CA 1
ATOM 697 C C . PRO A 1 93 ? 5.070 -6.226 1.262 1.00 94.56 93 PRO A C 1
ATOM 699 O O . PRO A 1 93 ? 5.275 -5.745 0.148 1.00 94.56 93 PRO A O 1
ATOM 702 N N . ASP A 1 94 ? 6.090 -6.560 2.061 1.00 94.88 94 ASP A N 1
ATOM 703 C CA . ASP A 1 94 ? 7.503 -6.399 1.681 1.00 94.88 94 ASP A CA 1
ATOM 704 C C . ASP A 1 94 ? 7.886 -7.233 0.450 1.00 94.88 94 ASP A C 1
ATOM 706 O O . ASP A 1 94 ? 8.860 -6.925 -0.243 1.00 94.88 94 ASP A O 1
ATOM 710 N N . ILE A 1 95 ? 7.138 -8.307 0.174 1.00 94.88 95 ILE A N 1
ATOM 711 C CA . ILE A 1 95 ? 7.343 -9.135 -1.016 1.00 94.88 95 ILE A CA 1
ATOM 712 C C . ILE A 1 95 ? 7.034 -8.322 -2.276 1.00 94.88 95 ILE A C 1
ATOM 714 O O . ILE A 1 95 ? 7.860 -8.320 -3.184 1.00 94.88 95 ILE A O 1
ATOM 718 N N . TYR A 1 96 ? 5.929 -7.569 -2.299 1.00 94.69 96 TYR A N 1
ATOM 719 C CA . TYR A 1 96 ? 5.598 -6.689 -3.423 1.00 94.69 96 TYR A CA 1
ATOM 720 C C . TYR A 1 96 ? 6.711 -5.664 -3.667 1.00 94.69 96 TYR A C 1
ATOM 722 O O . TYR A 1 96 ? 7.183 -5.506 -4.792 1.00 94.69 96 TYR A O 1
ATOM 730 N N . SER A 1 97 ? 7.186 -5.007 -2.605 1.00 94.12 97 SER A N 1
ATOM 731 C CA . SER A 1 97 ? 8.279 -4.031 -2.700 1.00 94.12 97 SER A CA 1
ATOM 732 C C . SER A 1 97 ? 9.546 -4.649 -3.296 1.00 94.12 97 SER A C 1
ATOM 734 O O . SER A 1 97 ? 10.196 -4.041 -4.150 1.00 94.12 97 SER A O 1
ATOM 736 N N . ARG A 1 98 ? 9.886 -5.878 -2.889 1.00 95.69 98 ARG A N 1
ATOM 737 C CA . ARG A 1 98 ? 11.024 -6.625 -3.436 1.00 95.69 98 ARG A CA 1
ATOM 738 C C . ARG A 1 98 ? 10.836 -6.941 -4.920 1.00 95.69 98 ARG A C 1
ATOM 740 O O . ARG A 1 98 ? 11.709 -6.610 -5.716 1.00 95.69 98 ARG A O 1
ATOM 747 N N . GLU A 1 99 ? 9.703 -7.532 -5.290 1.00 94.38 99 GLU A N 1
ATOM 748 C CA . GLU A 1 99 ? 9.383 -7.913 -6.673 1.00 94.38 99 GLU A CA 1
ATOM 749 C C . GLU A 1 99 ? 9.333 -6.693 -7.602 1.00 94.38 99 GLU A C 1
ATOM 751 O O . GLU A 1 99 ? 9.792 -6.748 -8.747 1.00 94.38 99 GLU A O 1
ATOM 756 N N . PHE A 1 100 ? 8.839 -5.559 -7.100 1.00 94.62 100 PHE A N 1
ATOM 757 C CA . PHE A 1 100 ? 8.832 -4.293 -7.820 1.00 94.62 100 PHE A CA 1
ATOM 758 C C . PHE A 1 100 ? 10.255 -3.809 -8.119 1.00 94.62 100 PHE A C 1
ATOM 760 O O . PHE A 1 100 ? 10.575 -3.502 -9.269 1.00 94.62 100 PHE A O 1
ATOM 767 N N . ILE A 1 101 ? 11.139 -3.800 -7.116 1.00 96.75 101 ILE A N 1
ATOM 768 C CA . ILE A 1 101 ? 12.547 -3.417 -7.296 1.00 96.75 101 ILE A CA 1
ATOM 769 C C . ILE A 1 101 ? 13.250 -4.369 -8.271 1.00 96.75 101 ILE A C 1
ATOM 771 O O . ILE A 1 101 ? 13.942 -3.913 -9.183 1.00 96.75 101 ILE A O 1
ATOM 775 N N . GLU A 1 102 ? 13.057 -5.679 -8.123 1.00 96.75 102 GLU A N 1
ATOM 776 C CA . GLU A 1 102 ? 13.634 -6.687 -9.021 1.00 96.75 102 GLU A CA 1
ATOM 777 C C . GLU A 1 102 ? 13.170 -6.483 -10.470 1.00 96.75 102 GLU A C 1
ATOM 779 O O . GLU A 1 102 ? 13.984 -6.497 -11.401 1.00 96.75 102 GLU A O 1
ATOM 784 N N . THR A 1 103 ? 11.881 -6.199 -10.664 1.00 96.94 103 THR A N 1
ATOM 785 C CA . THR A 1 103 ? 11.307 -5.888 -11.977 1.00 96.94 103 THR A CA 1
ATOM 786 C C . THR A 1 103 ? 11.912 -4.616 -12.566 1.00 96.94 103 THR A C 1
ATOM 788 O O . THR A 1 103 ? 12.290 -4.610 -13.738 1.00 96.94 103 THR A O 1
ATOM 791 N N . LEU A 1 104 ? 12.070 -3.552 -11.773 1.00 97.12 104 LEU A N 1
ATOM 792 C CA . LEU A 1 104 ? 12.691 -2.305 -12.228 1.00 97.12 104 LEU A CA 1
ATOM 793 C C . LEU A 1 104 ? 14.144 -2.509 -12.660 1.00 97.12 104 LEU A C 1
ATOM 795 O O . LEU A 1 104 ? 14.558 -1.988 -13.698 1.00 97.12 104 LEU A O 1
ATOM 799 N N . VAL A 1 105 ? 14.916 -3.288 -11.901 1.00 97.50 105 VAL A N 1
ATOM 800 C CA . VAL A 1 105 ? 16.304 -3.616 -12.251 1.00 97.50 105 VAL A CA 1
ATOM 801 C C . VAL A 1 105 ? 16.352 -4.386 -13.569 1.00 97.50 105 VAL A C 1
ATOM 803 O O . VAL A 1 105 ? 17.112 -4.014 -14.468 1.00 97.50 105 VAL A O 1
ATOM 806 N N . MET A 1 106 ? 15.512 -5.412 -13.721 1.00 97.69 106 MET A N 1
ATOM 807 C CA . MET A 1 106 ? 15.427 -6.197 -14.953 1.00 97.69 106 MET A CA 1
ATOM 808 C C . MET A 1 106 ? 15.041 -5.321 -16.154 1.00 97.69 106 MET A C 1
ATOM 810 O O . MET A 1 106 ? 15.693 -5.375 -17.198 1.00 97.69 106 MET A O 1
ATOM 814 N N . GLN A 1 107 ? 14.017 -4.477 -16.009 1.00 97.94 107 GLN A N 1
ATOM 815 C CA . GLN A 1 107 ? 13.563 -3.574 -17.066 1.00 97.94 107 GLN A CA 1
ATOM 816 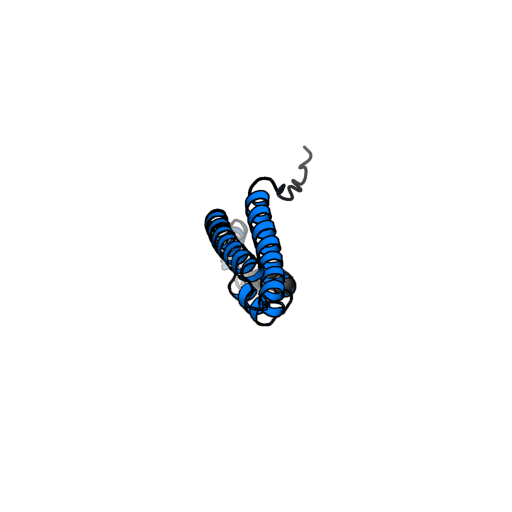C C . GLN A 1 107 ? 14.640 -2.556 -17.445 1.00 97.94 107 GLN A C 1
ATOM 818 O O . GLN A 1 107 ? 14.869 -2.323 -18.633 1.00 97.94 107 GLN A O 1
ATOM 823 N N . ASN A 1 108 ? 15.347 -1.990 -16.466 1.00 97.38 108 ASN A N 1
ATOM 824 C CA . ASN A 1 108 ? 16.437 -1.053 -16.717 1.00 97.38 108 ASN A CA 1
ATOM 825 C C . ASN A 1 108 ? 17.565 -1.707 -17.530 1.00 97.38 108 ASN A C 1
ATOM 827 O O . ASN A 1 108 ? 17.989 -1.167 -18.554 1.00 97.38 108 ASN A O 1
ATOM 831 N N . GLN A 1 109 ? 18.000 -2.903 -17.121 1.00 97.50 109 GLN A N 1
ATOM 832 C CA . GLN A 1 109 ? 19.020 -3.667 -17.839 1.00 97.50 109 GLN A CA 1
ATOM 833 C C . GLN A 1 109 ? 18.567 -4.019 -19.258 1.00 97.50 109 GLN A C 1
ATOM 835 O O . GLN A 1 109 ? 19.337 -3.875 -20.208 1.00 97.50 109 GLN A O 1
ATOM 840 N N . PHE A 1 110 ? 17.308 -4.424 -19.419 1.00 97.56 110 PHE A N 1
ATOM 841 C CA . PHE A 1 110 ? 16.731 -4.750 -20.717 1.00 97.56 110 PHE A CA 1
ATOM 842 C C . PHE A 1 110 ? 16.679 -3.538 -21.658 1.00 97.56 110 PHE A C 1
ATOM 844 O O . PHE A 1 110 ? 17.102 -3.634 -22.812 1.00 97.56 110 PHE A O 1
ATOM 851 N N . ILE A 1 111 ? 16.219 -2.380 -21.171 1.00 97.75 111 ILE A N 1
ATOM 852 C CA . ILE A 1 111 ? 16.188 -1.127 -21.943 1.00 97.75 111 ILE A CA 1
ATOM 853 C C . ILE A 1 111 ? 17.608 -0.715 -22.333 1.00 97.75 111 ILE A C 1
ATOM 855 O O . ILE A 1 111 ? 17.861 -0.402 -23.496 1.00 97.75 111 ILE A O 1
ATOM 859 N N . ARG A 1 112 ? 18.558 -0.790 -21.396 1.00 96.88 112 ARG A N 1
ATOM 860 C CA . ARG A 1 112 ? 19.974 -0.532 -21.677 1.00 96.88 112 ARG A CA 1
ATOM 861 C C . ARG A 1 112 ? 20.516 -1.464 -22.761 1.00 96.88 112 ARG A C 1
ATOM 863 O O . ARG A 1 112 ? 21.188 -0.995 -23.674 1.00 96.88 112 ARG A O 1
ATOM 870 N N . GLY A 1 113 ? 20.189 -2.754 -22.703 1.00 97.75 113 GLY A N 1
ATOM 871 C CA . GLY A 1 113 ? 20.556 -3.729 -23.731 1.00 97.75 113 GLY A CA 1
ATOM 872 C C . GLY A 1 113 ? 19.999 -3.370 -25.110 1.00 97.75 113 GLY A C 1
ATOM 873 O O . GLY A 1 113 ? 20.739 -3.389 -26.090 1.00 97.75 113 GLY A O 1
ATOM 874 N N . LYS A 1 114 ? 18.726 -2.958 -25.188 1.00 97.50 114 LYS A N 1
ATOM 875 C CA . LYS A 1 114 ? 18.111 -2.482 -26.439 1.00 97.50 114 LYS A CA 1
ATOM 876 C C . LYS A 1 114 ? 18.802 -1.244 -27.001 1.00 97.50 114 LYS A C 1
ATOM 878 O O . LYS A 1 114 ? 19.051 -1.196 -28.202 1.00 97.50 114 LYS A O 1
ATOM 883 N N . MET A 1 115 ? 19.123 -0.266 -26.153 1.00 95.44 115 MET A N 1
ATOM 884 C CA . MET A 1 115 ? 19.839 0.940 -26.583 1.00 95.44 115 MET A CA 1
ATOM 885 C C . MET A 1 115 ? 21.217 0.596 -27.153 1.00 95.44 115 MET A C 1
ATOM 887 O O . MET A 1 115 ? 21.571 1.080 -28.224 1.00 95.44 115 MET A O 1
ATOM 891 N N . LEU A 1 116 ? 21.964 -0.290 -26.486 1.00 95.75 116 LEU A N 1
ATOM 892 C CA . LEU A 1 116 ? 23.272 -0.743 -26.965 1.00 95.75 116 LEU A CA 1
ATOM 893 C C . LEU A 1 116 ? 23.170 -1.508 -28.289 1.00 95.75 116 LEU A C 1
ATOM 895 O O . LEU A 1 116 ? 23.942 -1.237 -29.203 1.00 95.75 116 LEU A O 1
ATOM 899 N N . ALA A 1 117 ? 22.202 -2.417 -28.421 1.00 96.69 117 ALA A N 1
ATOM 900 C CA . ALA A 1 117 ? 21.986 -3.163 -29.659 1.00 96.69 117 ALA A CA 1
ATOM 901 C C . ALA A 1 117 ? 21.600 -2.240 -30.828 1.00 96.69 117 ALA A C 1
ATOM 903 O O . ALA A 1 117 ? 22.090 -2.419 -31.939 1.00 96.69 117 ALA A O 1
ATOM 904 N N . MET A 1 118 ? 20.759 -1.229 -30.581 1.00 94.25 118 MET A N 1
ATOM 905 C CA . MET A 1 118 ? 20.386 -0.244 -31.599 1.00 94.25 118 MET A CA 1
ATOM 906 C C . MET A 1 118 ? 21.576 0.634 -32.004 1.00 94.25 118 MET A C 1
ATOM 908 O O . MET A 1 118 ? 21.762 0.894 -33.190 1.00 94.25 118 MET A O 1
ATOM 912 N N . ALA A 1 119 ? 22.404 1.055 -31.044 1.00 90.81 119 ALA A N 1
ATOM 913 C CA . ALA A 1 119 ? 23.631 1.794 -31.332 1.00 90.81 119 ALA A CA 1
ATOM 914 C C . ALA A 1 119 ? 24.593 0.961 -32.196 1.00 90.81 119 ALA A C 1
ATOM 916 O O . ALA A 1 119 ? 25.027 1.425 -33.243 1.00 90.81 119 ALA A O 1
ATOM 917 N N . GLN A 1 120 ? 24.826 -0.304 -31.833 1.00 93.38 120 GLN A N 1
ATOM 918 C CA . GLN A 1 120 ? 25.650 -1.222 -32.628 1.00 93.38 120 GLN A CA 1
ATOM 919 C C . GLN A 1 120 ? 25.085 -1.451 -34.034 1.00 93.38 120 GLN A C 1
ATOM 921 O O . GLN A 1 120 ? 25.835 -1.460 -35.007 1.00 93.38 120 GLN A O 1
ATOM 926 N N . PHE A 1 121 ? 23.766 -1.624 -34.157 1.00 93.31 121 PHE A N 1
ATOM 927 C CA . PHE A 1 121 ? 23.111 -1.752 -35.455 1.00 93.31 121 PHE A CA 1
ATOM 928 C C . PHE A 1 121 ? 23.334 -0.507 -36.318 1.00 93.31 121 PHE A C 1
ATOM 930 O O . PHE A 1 121 ? 23.702 -0.643 -37.483 1.00 93.31 121 PHE A O 1
ATOM 937 N N . LYS A 1 122 ? 23.162 0.691 -35.744 1.00 89.00 122 LYS A N 1
ATOM 938 C CA . LYS A 1 122 ? 23.429 1.965 -36.423 1.00 89.00 122 LYS A CA 1
ATOM 939 C C . LYS A 1 122 ? 24.870 2.025 -36.926 1.00 89.00 122 LYS A C 1
ATOM 941 O O . LYS A 1 122 ? 25.073 2.324 -38.097 1.00 89.00 122 LYS A O 1
ATOM 946 N N . ASP A 1 123 ? 25.844 1.705 -36.078 1.00 88.06 123 ASP A N 1
ATOM 947 C CA . ASP A 1 123 ? 27.266 1.784 -36.427 1.00 88.06 123 ASP A CA 1
ATOM 948 C C . ASP A 1 123 ? 27.621 0.827 -37.579 1.00 88.06 123 ASP A C 1
ATOM 950 O O . ASP A 1 123 ? 28.262 1.227 -38.553 1.00 88.06 123 ASP A O 1
ATOM 954 N N . ILE A 1 124 ? 27.134 -0.419 -37.523 1.00 91.31 124 ILE A N 1
ATOM 955 C CA . ILE A 1 124 ? 27.320 -1.416 -38.591 1.00 91.31 124 ILE A CA 1
ATOM 956 C C . ILE A 1 124 ? 26.636 -0.963 -39.886 1.00 91.31 124 ILE A C 1
ATOM 958 O O . ILE A 1 124 ? 27.219 -1.050 -40.967 1.00 91.31 124 ILE A O 1
ATOM 962 N N . PHE A 1 125 ? 25.401 -0.473 -39.790 1.00 89.12 125 PHE A N 1
ATOM 963 C CA . PHE A 1 125 ? 24.627 -0.025 -40.942 1.00 89.12 125 PHE A CA 1
ATOM 964 C C . PHE A 1 125 ? 25.289 1.167 -41.643 1.00 89.12 125 PHE A C 1
ATOM 966 O O . PHE A 1 125 ? 25.455 1.147 -42.862 1.00 89.12 125 PHE A O 1
ATOM 973 N N . VAL A 1 126 ? 25.724 2.170 -40.875 1.00 87.12 126 VAL A N 1
ATOM 974 C CA . VAL A 1 126 ? 26.453 3.337 -41.388 1.00 87.12 126 VAL A CA 1
ATOM 975 C C . VAL A 1 126 ? 27.770 2.914 -42.035 1.00 87.12 126 VAL A C 1
ATOM 977 O O . VAL A 1 126 ? 28.052 3.356 -43.146 1.00 87.12 126 VAL A O 1
ATOM 980 N N . SER A 1 127 ? 28.536 2.018 -41.401 1.00 86.69 127 SER A N 1
ATOM 981 C CA . SER A 1 127 ? 29.784 1.493 -41.971 1.00 86.69 127 SER A CA 1
ATOM 982 C C . SER A 1 127 ? 29.549 0.820 -43.325 1.00 86.69 127 SER A C 1
ATOM 984 O O . SER A 1 127 ? 30.251 1.114 -44.288 1.00 86.69 127 SER A O 1
ATOM 986 N N . HIS A 1 128 ? 28.538 -0.046 -43.434 1.00 89.81 128 HIS A N 1
ATOM 987 C CA . HIS A 1 128 ? 28.236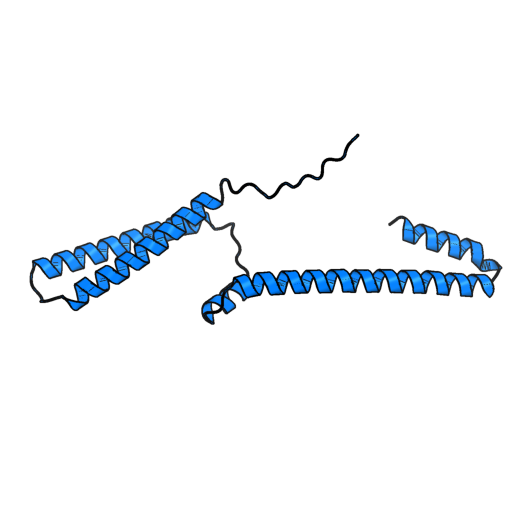 -0.723 -44.695 1.00 89.81 128 HIS A CA 1
ATOM 988 C C . HIS A 1 128 ? 27.749 0.232 -45.787 1.00 89.81 128 HIS A C 1
ATOM 990 O O . HIS A 1 128 ? 28.113 0.059 -46.951 1.00 89.81 128 HIS A O 1
ATOM 996 N N . LEU A 1 129 ? 26.938 1.235 -45.441 1.00 87.56 129 LEU A N 1
ATOM 997 C CA . LEU A 1 129 ? 26.514 2.250 -46.404 1.00 87.56 129 LEU A CA 1
ATOM 998 C C . LEU A 1 129 ? 27.690 3.102 -46.883 1.00 87.56 129 LEU A C 1
ATOM 1000 O O . LEU A 1 129 ? 27.802 3.343 -48.083 1.00 87.56 129 LEU A O 1
ATOM 1004 N N . ALA A 1 130 ? 28.577 3.510 -45.976 1.00 85.94 130 ALA A N 1
ATOM 1005 C CA . ALA A 1 130 ? 29.788 4.244 -46.316 1.00 85.94 130 ALA A CA 1
ATOM 1006 C C . ALA A 1 130 ? 30.698 3.430 -47.252 1.00 85.94 130 ALA A C 1
ATOM 1008 O O . ALA A 1 130 ? 31.214 3.981 -48.219 1.00 85.94 130 ALA A O 1
ATOM 1009 N N . ASP A 1 131 ? 30.859 2.126 -47.018 1.00 87.62 131 ASP A N 1
ATOM 1010 C CA . ASP A 1 131 ? 31.681 1.258 -47.872 1.00 87.62 131 ASP A CA 1
ATOM 1011 C C . ASP A 1 131 ? 31.109 1.080 -49.288 1.00 87.62 131 ASP A C 1
ATOM 1013 O O . ASP A 1 131 ? 31.868 0.947 -50.247 1.00 87.62 131 ASP A O 1
ATOM 1017 N N . GLN A 1 132 ? 29.781 1.053 -49.436 1.00 90.38 132 GLN A N 1
ATOM 1018 C CA . GLN A 1 132 ? 29.119 0.863 -50.735 1.00 90.38 132 GLN A CA 1
ATOM 1019 C C . GLN A 1 132 ? 28.906 2.176 -51.503 1.00 90.38 132 GLN A C 1
ATOM 1021 O O . GLN A 1 132 ? 28.854 2.166 -52.734 1.00 90.38 132 GLN A O 1
ATOM 1026 N N . PHE A 1 133 ? 28.771 3.306 -50.802 1.00 86.94 133 PHE A N 1
ATOM 1027 C CA . PHE A 1 133 ? 28.405 4.595 -51.387 1.00 86.94 133 PHE A CA 1
ATOM 1028 C C . PHE A 1 133 ? 29.344 5.715 -50.921 1.00 86.94 133 PHE A C 1
ATOM 1030 O O . PHE A 1 133 ? 29.053 6.451 -49.978 1.00 86.94 133 PHE A O 1
ATOM 1037 N N . ASP A 1 134 ? 30.448 5.906 -51.651 1.00 83.38 134 ASP A N 1
ATOM 1038 C CA . ASP A 1 134 ? 31.466 6.927 -51.351 1.00 83.38 134 ASP A CA 1
ATOM 1039 C C . ASP A 1 134 ? 30.915 8.361 -51.259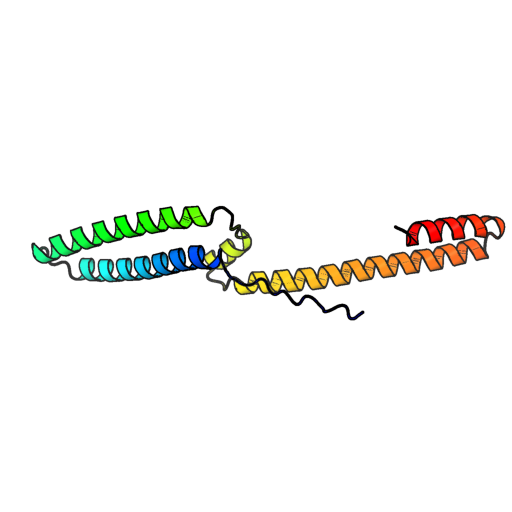 1.00 83.38 134 ASP A C 1
ATOM 1041 O O . ASP A 1 134 ? 31.424 9.170 -50.487 1.00 83.38 134 ASP A O 1
ATOM 1045 N N . TRP A 1 135 ? 29.858 8.678 -52.011 1.00 84.62 135 TRP A N 1
ATOM 1046 C CA . TRP A 1 135 ? 29.252 10.014 -52.052 1.00 84.62 135 TRP A CA 1
ATOM 1047 C C . TRP A 1 135 ? 28.365 10.340 -50.838 1.00 84.62 135 TRP A C 1
ATOM 1049 O O . TRP A 1 135 ? 28.005 11.498 -50.665 1.00 84.62 135 TRP A O 1
ATOM 1059 N N . MET A 1 136 ? 28.021 9.355 -49.997 1.00 84.06 136 MET A N 1
ATOM 1060 C CA . MET A 1 136 ? 27.147 9.536 -48.823 1.00 84.06 136 MET A CA 1
ATOM 1061 C C . MET A 1 136 ? 27.910 9.644 -47.497 1.00 84.06 136 MET A C 1
ATOM 1063 O O . MET A 1 136 ? 27.298 9.848 -46.449 1.00 84.06 136 MET A O 1
ATOM 1067 N N . LYS A 1 137 ? 29.237 9.476 -47.511 1.00 82.88 137 LYS A N 1
ATOM 1068 C CA . LYS A 1 137 ? 30.055 9.362 -46.291 1.00 82.88 137 LYS A CA 1
ATOM 1069 C C . LYS A 1 137 ? 29.930 10.576 -45.367 1.00 82.88 137 LYS A C 1
ATOM 1071 O O . LYS A 1 137 ? 29.808 10.405 -44.160 1.00 82.88 137 LYS A O 1
ATOM 1076 N N . GLU A 1 138 ? 29.924 11.781 -45.930 1.00 83.00 138 GLU A N 1
ATOM 1077 C CA . GLU A 1 138 ? 29.844 13.033 -45.167 1.00 83.00 138 GLU A CA 1
ATOM 1078 C C . GLU A 1 138 ? 28.468 13.216 -44.500 1.00 83.00 138 GLU A C 1
ATOM 1080 O O . GLU A 1 138 ? 28.390 13.519 -43.310 1.00 83.00 138 GLU A O 1
ATOM 1085 N N . ASP A 1 139 ? 27.383 12.925 -45.223 1.00 84.69 139 ASP A N 1
ATOM 1086 C CA . ASP A 1 139 ? 26.013 13.003 -44.698 1.00 84.69 139 ASP A CA 1
ATOM 1087 C C . ASP A 1 139 ? 25.759 11.978 -43.580 1.00 84.69 139 ASP A C 1
ATOM 1089 O O . ASP A 1 139 ? 25.111 12.284 -42.575 1.00 84.69 139 ASP A O 1
ATOM 1093 N N . LEU A 1 140 ? 26.298 10.763 -43.725 1.00 83.31 140 LEU A N 1
ATOM 1094 C CA . LEU A 1 140 ? 26.192 9.702 -42.721 1.00 83.31 140 LEU A CA 1
ATOM 1095 C C . LEU A 1 140 ? 26.959 10.040 -41.434 1.00 83.31 140 LEU A C 1
ATOM 1097 O O . LEU A 1 140 ? 26.462 9.764 -40.340 1.00 83.31 140 LEU A O 1
ATOM 1101 N N . GLN A 1 141 ? 28.134 10.663 -41.558 1.00 80.38 141 GLN A N 1
ATOM 1102 C CA . GLN A 1 141 ? 28.934 11.110 -40.417 1.00 80.38 141 GLN A CA 1
ATOM 1103 C C . GLN A 1 141 ? 28.200 12.210 -39.633 1.00 80.38 141 GLN A C 1
ATOM 1105 O O . GLN A 1 141 ? 28.031 12.104 -38.419 1.00 80.38 141 GLN A O 1
ATOM 1110 N N . ASN A 1 142 ? 27.655 13.204 -40.343 1.00 82.56 142 ASN A N 1
ATOM 1111 C CA . ASN A 1 142 ? 26.879 14.292 -39.746 1.00 82.56 142 ASN A CA 1
ATOM 1112 C C . ASN A 1 142 ? 25.627 13.775 -39.013 1.00 82.56 142 ASN A C 1
ATOM 1114 O O . ASN A 1 142 ? 25.331 14.205 -37.897 1.00 82.56 142 ASN A O 1
ATOM 1118 N N . ALA A 1 143 ? 24.902 12.818 -39.604 1.00 80.31 143 ALA A N 1
ATOM 1119 C CA . ALA A 1 143 ? 23.731 12.211 -38.972 1.00 80.31 143 ALA A CA 1
ATOM 1120 C C . ALA A 1 143 ? 24.091 11.398 -37.714 1.00 80.31 143 ALA A C 1
ATOM 1122 O O . ALA A 1 143 ? 23.355 11.426 -36.722 1.00 80.31 143 ALA A O 1
ATOM 1123 N N . ALA A 1 144 ? 25.226 10.691 -37.723 1.00 75.94 144 ALA A N 1
ATOM 1124 C CA . ALA A 1 144 ? 25.704 9.943 -36.564 1.00 75.94 144 ALA A CA 1
ATOM 1125 C C . ALA A 1 144 ? 26.046 10.874 -35.388 1.00 75.94 144 ALA A C 1
ATOM 1127 O O . ALA A 1 144 ? 25.602 10.611 -34.266 1.00 75.94 144 ALA A O 1
ATOM 1128 N N . ASP A 1 145 ? 26.734 11.986 -35.653 1.00 77.88 145 ASP A N 1
ATOM 1129 C CA . ASP A 1 145 ? 27.147 12.959 -34.635 1.00 77.88 145 ASP A CA 1
ATOM 1130 C C . ASP A 1 145 ? 25.951 13.705 -34.018 1.00 77.88 145 ASP A C 1
ATOM 1132 O O . ASP A 1 145 ? 25.897 13.901 -32.801 1.00 77.88 145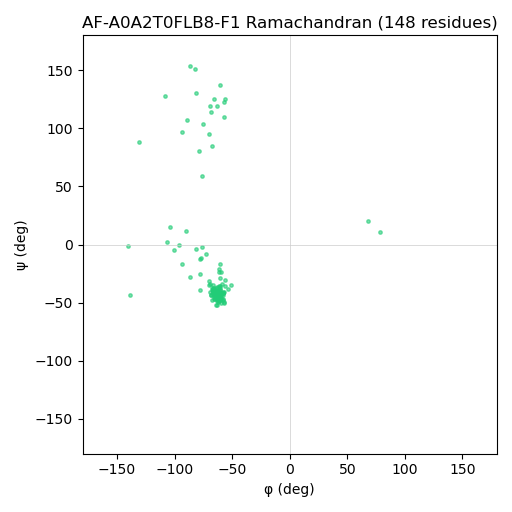 ASP A O 1
ATOM 1136 N N . MET A 1 146 ? 24.925 14.030 -34.817 1.00 73.44 146 MET A N 1
ATOM 1137 C CA . MET A 1 146 ? 23.680 14.631 -34.311 1.00 73.44 146 MET A CA 1
ATOM 1138 C C . MET A 1 146 ? 22.950 13.725 -33.309 1.00 73.44 146 MET A C 1
ATOM 1140 O O . MET A 1 146 ? 22.385 14.213 -32.331 1.00 73.44 146 MET A O 1
ATOM 1144 N N . THR A 1 147 ? 22.985 12.405 -33.518 1.00 69.50 147 THR A N 1
ATOM 1145 C CA . THR A 1 147 ? 22.349 11.436 -32.604 1.00 69.50 147 THR A CA 1
ATOM 1146 C C . THR A 1 147 ? 23.142 11.159 -31.324 1.00 69.50 147 THR A C 1
ATOM 1148 O O . THR A 1 147 ? 22.597 10.540 -30.418 1.00 69.50 147 THR A O 1
ATOM 1151 N N . ALA A 1 148 ? 24.407 11.584 -31.233 1.00 64.38 148 ALA A N 1
ATOM 1152 C CA . ALA A 1 148 ? 25.248 11.396 -30.046 1.00 64.38 148 ALA A CA 1
ATOM 1153 C C . ALA A 1 148 ? 25.222 12.596 -29.076 1.00 64.38 148 ALA A C 1
ATOM 1155 O O . ALA A 1 148 ? 25.633 12.459 -27.926 1.00 64.38 148 ALA A O 1
ATOM 1156 N N . ALA A 1 149 ? 24.756 13.763 -29.535 1.00 50.06 149 ALA A N 1
ATOM 1157 C CA . ALA A 1 149 ? 24.709 15.010 -28.766 1.00 50.06 149 ALA A CA 1
ATOM 1158 C C . ALA A 1 149 ? 23.347 15.299 -28.092 1.00 50.06 149 ALA A C 1
ATOM 1160 O O . ALA A 1 149 ? 23.211 16.330 -27.434 1.00 50.06 149 ALA A O 1
ATOM 1161 N N . SER A 1 150 ? 22.354 14.419 -28.269 1.00 42.59 150 SER A N 1
ATOM 1162 C CA . SER A 1 150 ? 21.009 14.504 -27.665 1.00 42.59 150 SER A CA 1
ATOM 1163 C C . SER A 1 150 ? 20.812 13.403 -26.630 1.00 42.59 150 SER A C 1
ATOM 1165 O O . SER A 1 150 ? 20.162 13.680 -25.600 1.00 42.59 150 SER A O 1
#